Protein AF-A0A1F2TD78-F1 (afdb_monomer_lite)

Structure (mmCIF, N/CA/C/O backbone):
data_AF-A0A1F2TD78-F1
#
_entry.id   AF-A0A1F2TD78-F1
#
loop_
_atom_site.group_PDB
_atom_site.id
_atom_site.type_symbol
_atom_site.label_atom_id
_atom_site.label_alt_id
_atom_site.label_comp_id
_atom_site.label_asym_id
_atom_site.label_entity_id
_atom_site.label_seq_id
_atom_site.pdbx_PDB_ins_code
_atom_site.Cartn_x
_atom_site.Cartn_y
_atom_site.Cartn_z
_atom_site.occupancy
_atom_site.B_iso_or_equiv
_atom_site.auth_seq_id
_atom_site.auth_comp_id
_atom_site.auth_asym_id
_atom_site.auth_atom_id
_atom_site.pdbx_PDB_model_num
ATOM 1 N N . MET A 1 1 ? -17.690 -3.203 -4.730 1.00 59.88 1 MET A N 1
ATOM 2 C CA . MET A 1 1 ? -16.232 -3.144 -4.964 1.00 59.88 1 MET A CA 1
ATOM 3 C C . MET A 1 1 ? -16.001 -2.174 -6.108 1.00 59.88 1 MET A C 1
ATOM 5 O O . MET A 1 1 ? -16.597 -2.375 -7.156 1.00 59.88 1 MET A O 1
ATOM 9 N N . GLN A 1 2 ? -15.251 -1.094 -5.891 1.00 81.31 2 GLN A N 1
ATOM 10 C CA . GLN A 1 2 ? -14.858 -0.169 -6.959 1.00 81.31 2 GLN A CA 1
ATOM 11 C C . GLN A 1 2 ? -13.376 -0.395 -7.250 1.00 81.31 2 GLN A C 1
ATOM 13 O O . GLN A 1 2 ? -12.597 -0.573 -6.316 1.00 81.31 2 GLN A O 1
ATOM 18 N N . GLN A 1 3 ? -13.006 -0.431 -8.524 1.00 84.44 3 GLN A N 1
ATOM 19 C CA . GLN A 1 3 ? -11.622 -0.545 -8.967 1.00 84.44 3 GLN A CA 1
ATOM 20 C C . GLN A 1 3 ? -11.333 0.638 -9.883 1.00 84.44 3 GLN A C 1
ATOM 22 O O . GLN A 1 3 ? -12.148 0.968 -10.744 1.00 84.44 3 GLN A O 1
ATOM 27 N N . TYR A 1 4 ? -10.185 1.273 -9.677 1.00 88.25 4 TYR A N 1
ATOM 28 C CA . TYR A 1 4 ? -9.751 2.429 -10.446 1.00 88.25 4 TYR A CA 1
ATOM 29 C C . TYR A 1 4 ? -8.408 2.118 -11.081 1.00 88.25 4 TYR A C 1
ATOM 31 O O . TYR A 1 4 ? -7.498 1.625 -10.418 1.00 88.25 4 TYR A O 1
ATOM 39 N N . TRP A 1 5 ? -8.295 2.408 -12.371 1.00 90.25 5 TRP A N 1
ATOM 40 C CA . TRP A 1 5 ? -7.036 2.276 -13.081 1.00 90.25 5 TRP A CA 1
ATOM 41 C C . TRP A 1 5 ? -6.217 3.561 -12.950 1.00 90.25 5 TRP A C 1
ATOM 43 O O . TRP A 1 5 ? -6.683 4.636 -13.327 1.00 90.25 5 TRP A O 1
ATOM 53 N N . ASP A 1 6 ? -4.984 3.442 -12.466 1.00 91.75 6 ASP A N 1
ATOM 54 C CA . ASP A 1 6 ? -4.037 4.548 -12.327 1.00 91.75 6 ASP A CA 1
ATOM 55 C C . ASP A 1 6 ? -2.914 4.421 -13.363 1.00 91.75 6 ASP A C 1
ATOM 57 O O . ASP A 1 6 ? -1.808 3.963 -13.081 1.00 91.75 6 ASP A O 1
ATOM 61 N N . ARG A 1 7 ? -3.205 4.835 -14.601 1.00 92.31 7 ARG A N 1
ATOM 62 C CA . ARG A 1 7 ? -2.285 4.700 -15.747 1.00 92.31 7 ARG A CA 1
ATOM 63 C C . ARG A 1 7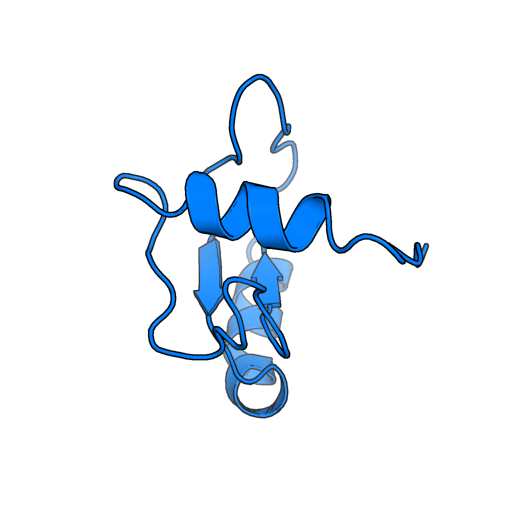 ? -0.914 5.349 -15.519 1.00 92.31 7 ARG A C 1
ATOM 65 O O . ARG A 1 7 ? 0.069 4.930 -16.124 1.00 92.31 7 ARG A O 1
ATOM 72 N N . ASN A 1 8 ? -0.859 6.388 -14.691 1.00 93.81 8 ASN A N 1
ATOM 73 C CA . ASN A 1 8 ? 0.357 7.158 -14.436 1.00 93.81 8 ASN A CA 1
ATOM 74 C C . ASN A 1 8 ? 1.077 6.720 -13.150 1.00 93.81 8 ASN A C 1
ATOM 7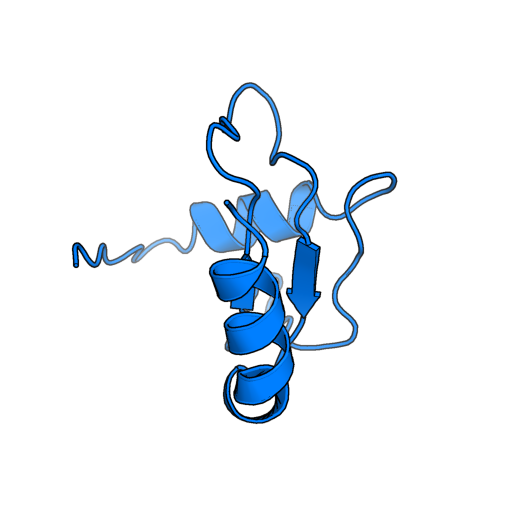6 O O . ASN A 1 8 ? 2.166 7.236 -12.855 1.00 93.81 8 ASN A O 1
ATOM 80 N N . HIS A 1 9 ? 0.505 5.745 -12.436 1.00 94.00 9 HIS A N 1
ATOM 81 C CA . HIS A 1 9 ? 0.988 5.230 -11.159 1.00 94.00 9 HIS A CA 1
ATOM 82 C C . HIS A 1 9 ? 1.164 6.351 -10.124 1.00 94.00 9 HIS A C 1
ATOM 84 O O . HIS A 1 9 ? 2.113 6.330 -9.340 1.00 94.00 9 HIS A O 1
ATOM 90 N N . VAL A 1 10 ? 0.303 7.374 -10.175 1.00 93.31 10 VAL A N 1
ATOM 91 C CA . VAL A 1 10 ? 0.326 8.520 -9.255 1.00 93.31 10 VAL A CA 1
ATOM 92 C C . VAL A 1 10 ? 0.207 8.035 -7.816 1.00 93.31 10 VAL A C 1
ATOM 94 O O . VAL A 1 10 ? 1.005 8.436 -6.972 1.00 93.31 10 VAL A O 1
ATOM 97 N N . LEU A 1 11 ? -0.734 7.130 -7.552 1.00 91.31 11 LEU A N 1
ATOM 98 C CA . LEU A 1 11 ? -0.977 6.579 -6.228 1.00 91.31 11 LEU A CA 1
ATOM 99 C C . LEU A 1 11 ? 0.230 5.770 -5.747 1.00 91.31 11 LEU A C 1
ATOM 101 O O . LEU A 1 11 ? 0.764 6.047 -4.681 1.00 91.31 11 LEU A O 1
ATOM 105 N N . ALA A 1 12 ? 0.712 4.825 -6.557 1.00 93.06 12 ALA A N 1
ATOM 106 C CA . ALA A 1 12 ? 1.835 3.962 -6.189 1.00 93.06 12 ALA A CA 1
ATOM 107 C C . ALA A 1 12 ? 3.138 4.747 -5.949 1.00 93.06 12 ALA A C 1
ATOM 109 O O . ALA A 1 12 ? 3.892 4.429 -5.031 1.00 93.06 12 ALA A O 1
ATOM 110 N N . LYS A 1 13 ? 3.396 5.799 -6.738 1.00 93.31 13 LYS A N 1
ATOM 111 C CA . LYS A 1 13 ? 4.545 6.697 -6.531 1.00 93.31 13 LYS A CA 1
ATOM 112 C C . LYS A 1 13 ? 4.395 7.527 -5.261 1.00 93.31 13 LYS A C 1
ATOM 114 O O . LYS A 1 13 ? 5.360 7.660 -4.516 1.00 93.31 13 LYS A O 1
ATOM 119 N N . GLN A 1 14 ? 3.200 8.060 -5.001 1.00 91.75 14 GLN A N 1
ATOM 120 C CA . GLN A 1 14 ? 2.941 8.816 -3.777 1.00 91.75 14 GLN A CA 1
ATOM 121 C C . GLN A 1 14 ? 3.095 7.926 -2.538 1.00 91.75 14 GLN A C 1
ATOM 123 O O . GLN A 1 14 ? 3.730 8.330 -1.571 1.00 91.75 14 GLN A O 1
ATOM 128 N N . MET A 1 15 ? 2.592 6.690 -2.591 1.00 91.88 15 MET A N 1
ATOM 129 C CA . MET A 1 15 ? 2.762 5.697 -1.526 1.00 91.88 15 MET A CA 1
ATOM 130 C C . MET A 1 15 ? 4.237 5.395 -1.255 1.00 91.88 15 MET A C 1
ATOM 132 O O . MET A 1 15 ? 4.628 5.342 -0.095 1.00 91.88 15 MET A O 1
ATOM 136 N N . ALA A 1 16 ? 5.059 5.244 -2.300 1.00 90.88 16 ALA A N 1
ATOM 137 C CA . ALA A 1 16 ? 6.501 5.046 -2.145 1.00 90.88 16 ALA A CA 1
ATOM 138 C C . ALA A 1 16 ? 7.189 6.263 -1.508 1.00 90.88 16 ALA A C 1
ATOM 140 O O . ALA A 1 16 ? 8.044 6.101 -0.645 1.00 90.88 16 ALA A O 1
ATOM 141 N N . ALA A 1 17 ? 6.808 7.480 -1.909 1.00 90.38 17 ALA A N 1
ATOM 142 C CA . ALA A 1 17 ? 7.360 8.712 -1.343 1.00 90.38 17 ALA A CA 1
ATOM 143 C C . ALA A 1 17 ? 6.961 8.923 0.132 1.00 90.38 17 ALA A C 1
ATOM 145 O O . ALA A 1 17 ? 7.713 9.519 0.908 1.00 90.38 17 ALA A O 1
ATOM 146 N N . ASP A 1 18 ? 5.784 8.434 0.524 1.00 90.38 18 ASP A N 1
ATOM 147 C CA . ASP A 1 18 ? 5.268 8.536 1.889 1.00 90.38 18 ASP A CA 1
ATOM 148 C C . ASP A 1 18 ? 5.587 7.337 2.790 1.00 90.38 18 ASP A C 1
ATOM 150 O O . ASP A 1 18 ? 5.308 7.408 3.988 1.00 90.38 18 ASP A O 1
ATOM 154 N N . ALA A 1 19 ? 6.202 6.274 2.267 1.00 87.12 19 ALA A N 1
ATOM 155 C CA . ALA A 1 19 ? 6.666 5.132 3.049 1.00 87.12 19 ALA A CA 1
ATOM 156 C C . ALA A 1 19 ? 7.824 5.554 3.973 1.00 87.12 19 ALA A C 1
ATOM 158 O O . ALA A 1 19 ? 8.984 5.582 3.577 1.00 87.12 19 ALA A O 1
ATOM 159 N N . ARG A 1 20 ? 7.481 5.971 5.195 1.00 80.19 20 ARG A N 1
ATOM 160 C CA . ARG A 1 20 ? 8.407 6.376 6.260 1.00 80.19 20 ARG A CA 1
ATOM 161 C C . ARG A 1 20 ? 7.717 6.313 7.614 1.00 80.19 20 ARG A C 1
ATOM 163 O O . ARG A 1 20 ? 6.521 6.584 7.699 1.00 80.19 20 ARG A O 1
ATOM 170 N N . SER A 1 21 ? 8.474 6.090 8.688 1.00 78.56 21 SER A N 1
ATOM 171 C CA . SER A 1 21 ? 7.926 6.066 10.055 1.00 78.56 21 SER A CA 1
ATOM 172 C C . SER A 1 21 ? 6.984 7.260 10.326 1.00 78.56 21 SER A C 1
ATOM 174 O O . SER A 1 21 ? 7.363 8.407 10.054 1.00 78.56 21 SER A O 1
ATOM 176 N N . PRO A 1 22 ? 5.750 7.036 10.827 1.00 80.56 22 PRO A N 1
ATOM 177 C CA . PRO A 1 22 ? 5.203 5.790 11.387 1.00 80.56 22 PRO A CA 1
ATOM 178 C C . PRO A 1 22 ? 4.580 4.821 10.365 1.00 80.56 22 PRO A C 1
ATOM 180 O O . PRO A 1 22 ? 4.092 3.763 10.752 1.00 80.56 22 PRO A O 1
ATOM 183 N N . GLN A 1 23 ? 4.548 5.172 9.082 1.00 80.75 23 GLN A N 1
ATOM 184 C CA . GLN A 1 23 ? 4.133 4.261 8.023 1.00 80.75 23 GLN A CA 1
ATOM 185 C C . GLN A 1 23 ? 5.244 3.223 7.777 1.00 80.75 23 GLN A C 1
ATOM 187 O O . GLN A 1 23 ? 6.391 3.617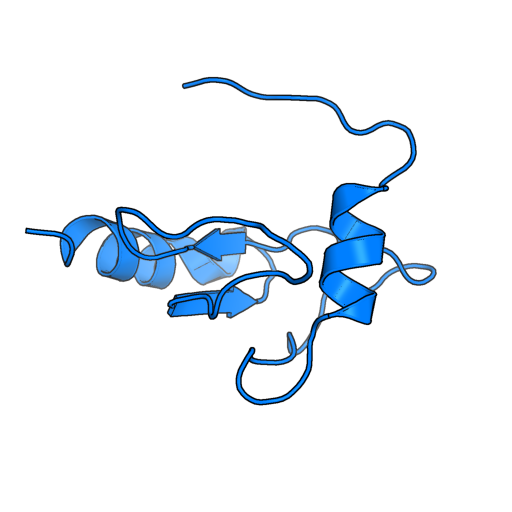 7.558 1.00 80.75 23 GLN A O 1
ATOM 192 N N . PRO A 1 24 ? 4.943 1.914 7.798 1.00 80.19 24 PRO A N 1
ATOM 193 C CA . PRO A 1 24 ? 5.929 0.892 7.458 1.00 80.19 24 PRO A CA 1
ATOM 194 C C . PRO A 1 24 ? 6.429 1.044 6.017 1.00 80.19 24 PRO A C 1
ATOM 196 O O . PRO A 1 24 ? 5.655 1.347 5.109 1.00 80.19 24 PRO A O 1
ATOM 199 N N . GLU A 1 25 ? 7.724 0.805 5.821 1.00 87.62 25 GLU A N 1
ATOM 200 C CA . GLU A 1 25 ? 8.308 0.582 4.499 1.00 87.62 25 GLU A CA 1
ATOM 201 C C . GLU A 1 25 ? 8.038 -0.863 4.067 1.00 87.62 25 GLU A C 1
ATOM 203 O O . GLU A 1 25 ? 8.089 -1.787 4.881 1.00 87.62 25 GLU A O 1
ATOM 208 N N . GLN A 1 26 ? 7.731 -1.057 2.788 1.00 89.12 26 GLN A N 1
ATOM 209 C CA . GLN A 1 26 ? 7.580 -2.386 2.205 1.00 89.12 26 GLN A CA 1
ATOM 210 C C . GLN A 1 26 ? 8.948 -3.057 2.009 1.00 89.12 26 GLN A C 1
ATOM 212 O O . GLN A 1 26 ? 9.931 -2.396 1.678 1.00 89.12 26 GLN A O 1
ATOM 217 N N . GLU A 1 27 ? 9.006 -4.382 2.123 1.00 88.81 27 GLU A N 1
ATOM 218 C CA . GLU A 1 27 ? 10.262 -5.140 1.994 1.00 88.81 27 GLU A CA 1
ATOM 219 C C . GLU A 1 27 ? 10.676 -5.373 0.530 1.00 88.81 27 GLU A C 1
ATOM 221 O O . GLU A 1 27 ? 11.820 -5.719 0.241 1.00 88.81 27 GLU A O 1
ATOM 226 N N . CYS A 1 28 ? 9.742 -5.210 -0.408 1.00 87.25 28 CYS A N 1
ATOM 227 C CA . CYS A 1 28 ? 9.897 -5.639 -1.794 1.00 87.25 28 CYS A CA 1
ATOM 228 C C . CYS A 1 28 ? 9.310 -4.639 -2.795 1.00 87.25 28 CYS A C 1
ATOM 230 O O . CYS A 1 28 ? 8.964 -3.500 -2.483 1.00 87.25 28 CYS A O 1
ATOM 232 N N . CYS A 1 29 ? 9.111 -5.140 -4.018 1.00 86.44 29 CYS A N 1
ATOM 233 C CA . CYS A 1 29 ? 7.977 -4.729 -4.840 1.00 86.44 29 CYS A CA 1
ATOM 234 C C . CYS A 1 29 ? 8.091 -3.337 -5.473 1.00 86.44 29 CYS A C 1
ATOM 236 O O . CYS A 1 29 ? 7.143 -2.829 -6.066 1.00 86.44 29 CYS A O 1
ATOM 238 N N . VAL A 1 30 ? 9.283 -2.741 -5.426 1.00 91.75 30 VAL A N 1
ATOM 239 C CA . VAL A 1 30 ? 9.609 -1.524 -6.165 1.00 91.75 30 VAL A CA 1
ATOM 240 C C . VAL A 1 30 ? 10.198 -1.904 -7.522 1.00 91.75 30 VAL A C 1
ATOM 242 O O . VAL A 1 30 ? 11.269 -2.504 -7.597 1.00 91.75 30 VAL A O 1
ATOM 245 N N . HIS A 1 31 ? 9.546 -1.493 -8.607 1.00 90.94 31 HIS A N 1
ATOM 246 C CA . HIS A 1 31 ? 10.103 -1.568 -9.957 1.00 90.94 31 HIS A CA 1
ATOM 247 C C . HIS A 1 31 ? 10.088 -0.181 -10.598 1.00 90.94 31 HIS A C 1
ATOM 249 O O . HIS A 1 31 ? 9.038 0.448 -10.715 1.00 90.94 31 HIS A O 1
ATOM 255 N N . SER A 1 32 ? 11.267 0.327 -10.969 1.00 89.69 32 SER A N 1
ATOM 256 C CA . SER A 1 32 ? 11.441 1.683 -11.521 1.00 89.69 32 SER A CA 1
ATOM 257 C C . SER A 1 32 ? 10.814 2.794 -10.658 1.00 89.69 32 SER A C 1
ATOM 259 O O . SER A 1 32 ? 10.234 3.745 -11.180 1.00 89.69 32 SER A O 1
ATOM 261 N N . GLY A 1 33 ? 10.908 2.667 -9.328 1.00 86.62 33 GLY A N 1
ATOM 262 C CA . GLY A 1 33 ? 10.339 3.627 -8.371 1.00 86.62 33 GLY A CA 1
ATOM 263 C C . GLY A 1 33 ? 8.815 3.552 -8.218 1.00 86.62 33 GLY A C 1
ATOM 264 O O . GLY A 1 33 ? 8.219 4.439 -7.614 1.00 86.62 33 GLY A O 1
ATOM 265 N N . VAL A 1 34 ? 8.178 2.520 -8.774 1.00 91.81 34 VAL A N 1
ATOM 266 C CA . VAL A 1 34 ? 6.738 2.268 -8.667 1.00 91.81 34 VAL A CA 1
ATOM 267 C C . VAL A 1 34 ? 6.507 1.019 -7.824 1.00 91.81 34 VAL A C 1
ATOM 269 O O . VAL A 1 34 ? 7.164 0.002 -8.044 1.00 91.81 34 VAL A O 1
ATOM 272 N N . LEU A 1 35 ? 5.568 1.096 -6.880 1.00 93.44 35 LEU A N 1
ATOM 273 C CA . LEU A 1 35 ? 5.107 -0.064 -6.120 1.00 93.44 35 LEU A CA 1
ATOM 274 C C . LEU A 1 35 ? 4.203 -0.930 -6.995 1.00 93.44 35 LEU A C 1
ATOM 276 O O . LEU A 1 35 ? 3.170 -0.467 -7.480 1.00 93.44 35 LEU A O 1
ATOM 280 N N . TRP A 1 36 ? 4.600 -2.182 -7.177 1.00 92.94 36 TRP A N 1
ATOM 281 C CA . TRP A 1 36 ? 3.873 -3.207 -7.917 1.00 92.94 36 TRP A CA 1
ATOM 282 C C . TRP A 1 36 ? 3.568 -4.379 -7.009 1.00 92.94 36 TRP A C 1
ATOM 284 O O . TRP A 1 36 ? 4.379 -4.698 -6.160 1.00 92.94 36 TRP A O 1
ATOM 294 N N . ASP A 1 37 ? 2.435 -5.050 -7.210 1.00 93.00 37 ASP A N 1
ATOM 295 C CA . ASP A 1 37 ? 2.091 -6.242 -6.422 1.00 93.00 37 ASP A CA 1
ATOM 296 C C . ASP A 1 37 ? 2.135 -5.994 -4.896 1.00 93.00 37 ASP A C 1
ATOM 298 O O . ASP A 1 37 ? 2.565 -6.825 -4.105 1.00 93.00 37 ASP A O 1
ATOM 302 N N . LEU A 1 38 ? 1.690 -4.807 -4.475 1.00 94.00 38 LEU A N 1
ATOM 303 C CA . LEU A 1 38 ? 1.637 -4.381 -3.080 1.00 94.00 38 LEU A CA 1
ATOM 304 C C . LEU A 1 38 ? 0.188 -4.390 -2.582 1.00 94.00 38 LEU A C 1
ATOM 306 O O . LEU A 1 38 ? -0.707 -3.870 -3.255 1.00 94.00 38 LEU A O 1
ATOM 310 N N . ALA A 1 39 ? -0.038 -4.893 -1.370 1.00 94.19 39 ALA A N 1
ATOM 311 C CA . ALA A 1 39 ? -1.279 -4.682 -0.637 1.00 94.19 39 ALA A CA 1
ATOM 312 C C . ALA A 1 39 ? -1.079 -3.654 0.480 1.00 94.19 39 ALA A C 1
ATOM 314 O O . ALA A 1 39 ? -0.170 -3.777 1.302 1.00 94.19 39 ALA A O 1
ATOM 315 N N . ALA A 1 40 ? -1.990 -2.680 0.540 1.00 93.69 40 ALA A N 1
ATOM 316 C CA . ALA A 1 40 ? -2.106 -1.744 1.647 1.00 93.69 40 ALA A CA 1
ATOM 317 C C . ALA A 1 40 ? -3.505 -1.835 2.271 1.00 93.69 40 ALA A C 1
ATOM 319 O O . ALA A 1 40 ? -4.508 -1.692 1.569 1.00 93.69 40 ALA A O 1
ATOM 320 N N . VAL A 1 41 ? -3.584 -2.074 3.582 1.00 93.81 41 VAL A N 1
ATOM 321 C CA . VAL A 1 41 ? -4.848 -2.136 4.333 1.00 93.81 41 VAL A CA 1
ATOM 322 C C . VAL A 1 41 ? -4.846 -1.044 5.392 1.00 93.81 41 VAL A C 1
ATOM 324 O O . VAL A 1 41 ? -3.900 -0.925 6.164 1.00 93.81 41 VAL A O 1
ATOM 327 N N . TYR A 1 42 ? -5.915 -0.252 5.437 1.00 91.69 42 TYR A N 1
ATOM 328 C CA . TYR A 1 42 ? -6.067 0.865 6.369 1.00 91.69 42 TYR A CA 1
ATOM 329 C C . TYR A 1 42 ? -7.235 0.619 7.327 1.00 91.69 42 TYR A C 1
ATOM 331 O O . TYR A 1 42 ? -8.221 -0.014 6.936 1.00 91.69 42 TYR A O 1
ATOM 339 N N . PRO A 1 43 ? -7.169 1.138 8.566 1.00 90.56 43 PRO A N 1
ATOM 340 C CA . PRO A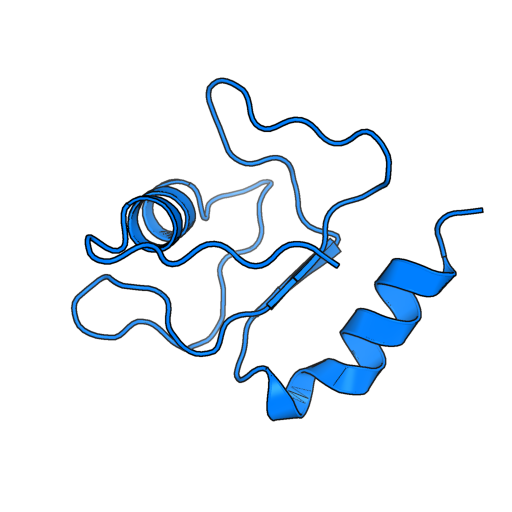 1 43 ? -8.275 1.025 9.504 1.00 90.56 43 PRO A CA 1
ATOM 341 C C . PRO A 1 43 ? -9.515 1.778 9.006 1.00 90.56 43 PRO A C 1
ATOM 343 O O . PRO A 1 43 ? -9.439 2.744 8.241 1.00 90.56 43 PRO A O 1
ATOM 346 N N . LYS A 1 44 ? -10.692 1.351 9.474 1.00 90.19 44 LYS A N 1
ATOM 347 C CA . LYS A 1 44 ? -11.964 1.997 9.134 1.00 90.19 44 LYS A CA 1
ATOM 348 C C . LYS A 1 44 ? -11.937 3.473 9.542 1.00 90.19 44 LYS A C 1
ATOM 350 O O . LYS A 1 44 ? -11.622 3.803 10.679 1.00 90.19 44 LYS A O 1
ATOM 355 N N . GLY A 1 45 ? -12.312 4.352 8.614 1.00 90.88 45 GLY A N 1
ATOM 356 C CA . GLY A 1 45 ? -12.322 5.800 8.838 1.00 90.88 45 GLY A CA 1
ATOM 357 C C . GLY A 1 45 ? -10.982 6.496 8.582 1.00 90.88 45 GLY A C 1
ATOM 358 O O . GLY A 1 45 ? -10.943 7.722 8.657 1.00 90.88 45 GLY A O 1
ATOM 359 N N . ALA A 1 46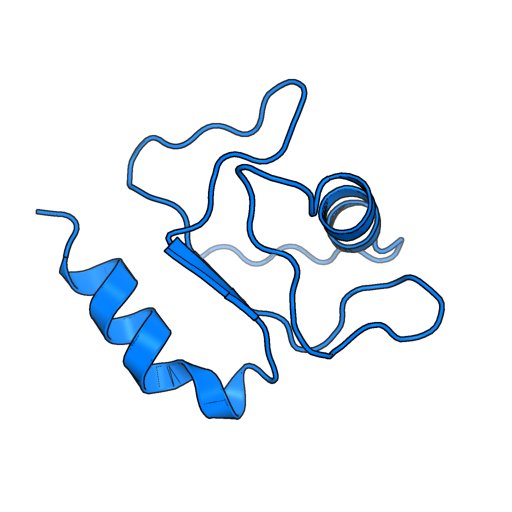 ? -9.918 5.761 8.232 1.00 91.00 46 ALA A N 1
ATOM 360 C CA . ALA A 1 46 ? -8.667 6.362 7.783 1.00 91.00 46 ALA A CA 1
ATOM 361 C C . ALA A 1 46 ? -8.900 7.248 6.551 1.00 91.00 46 ALA A C 1
ATOM 363 O O . ALA A 1 46 ? -9.618 6.873 5.619 1.00 91.00 46 ALA A O 1
ATOM 364 N N . ARG A 1 47 ? -8.278 8.427 6.552 1.00 91.50 47 ARG A N 1
ATOM 365 C CA . ARG A 1 47 ? -8.356 9.400 5.464 1.00 91.50 47 ARG A CA 1
ATOM 366 C C . ARG A 1 47 ? -6.971 9.696 4.930 1.00 91.50 47 ARG A C 1
ATOM 368 O O . ARG A 1 47 ? -6.015 9.809 5.687 1.00 91.50 47 ARG A O 1
ATOM 375 N N . TRP A 1 48 ? -6.903 9.801 3.612 1.00 88.19 48 TRP A N 1
ATOM 376 C CA . TRP A 1 48 ? -5.744 10.322 2.913 1.00 88.19 48 TR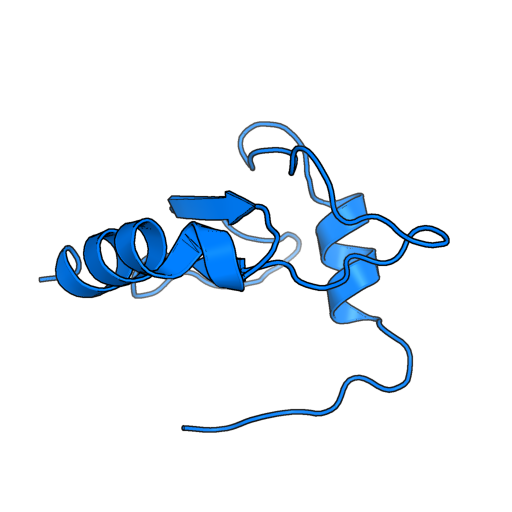P A CA 1
ATOM 377 C C . TRP A 1 48 ? -5.910 11.834 2.858 1.00 88.19 48 TRP A C 1
ATOM 379 O O . TRP A 1 48 ? -6.877 12.324 2.274 1.00 88.19 48 TRP A O 1
ATOM 389 N N . GLU A 1 49 ? -5.016 12.545 3.532 1.00 88.50 49 GLU A N 1
ATOM 390 C CA . GLU A 1 49 ? -4.998 14.008 3.557 1.00 88.50 49 GLU A CA 1
ATOM 391 C C . GLU A 1 49 ? -3.724 14.485 2.858 1.00 88.50 49 GLU A C 1
ATOM 393 O O . GLU A 1 49 ? -3.502 14.156 1.696 1.00 88.50 49 GLU A O 1
ATOM 398 N N . GLU A 1 50 ? -2.853 15.207 3.561 1.00 86.44 50 GLU A N 1
ATOM 399 C CA . GLU A 1 50 ? -1.538 15.585 3.040 1.00 86.44 50 GLU A CA 1
ATOM 400 C C . GLU A 1 50 ? -0.622 14.373 2.835 1.00 86.44 50 GLU A C 1
ATOM 402 O O . GLU A 1 50 ? 0.275 14.421 1.997 1.00 86.44 50 GLU A O 1
ATOM 407 N N . ARG A 1 51 ? -0.833 13.298 3.611 1.00 85.38 51 ARG A N 1
ATOM 408 C CA . ARG A 1 51 ? -0.046 12.060 3.569 1.00 85.38 51 ARG A CA 1
ATOM 409 C C . ARG A 1 51 ? -0.912 10.821 3.694 1.00 85.38 51 ARG A C 1
ATOM 411 O O . ARG A 1 51 ? -2.037 10.869 4.199 1.00 85.38 51 ARG A O 1
ATOM 418 N N . MET A 1 52 ? -0.336 9.699 3.280 1.00 88.88 52 MET A N 1
ATOM 419 C CA . MET A 1 52 ? -0.916 8.383 3.500 1.00 88.88 52 MET A CA 1
ATOM 420 C C . MET A 1 52 ? -1.060 8.089 5.012 1.00 88.88 52 MET A C 1
ATOM 422 O O . MET A 1 52 ? -0.108 8.305 5.769 1.00 88.88 52 MET A O 1
ATOM 426 N N . PRO A 1 53 ? -2.227 7.601 5.474 1.00 90.81 53 PRO A N 1
ATOM 427 C CA . PRO A 1 53 ? -2.408 7.191 6.863 1.00 90.81 53 PRO A CA 1
ATOM 428 C C . PRO A 1 53 ? -1.615 5.914 7.163 1.00 90.81 53 PRO A C 1
ATOM 430 O O . PRO A 1 53 ? -1.308 5.148 6.254 1.00 90.81 53 PRO A O 1
ATOM 433 N N . THR A 1 54 ? -1.338 5.645 8.442 1.00 91.56 54 THR A N 1
ATOM 434 C CA . THR A 1 54 ? -0.646 4.412 8.834 1.00 91.56 54 THR A CA 1
ATOM 435 C C . THR A 1 54 ? -1.475 3.181 8.473 1.00 91.56 54 THR A C 1
ATOM 437 O O . THR A 1 54 ? -2.599 3.002 8.952 1.00 91.56 54 THR A O 1
ATOM 440 N N . ALA A 1 55 ? -0.913 2.334 7.621 1.00 93.00 55 ALA A N 1
ATOM 441 C CA . ALA A 1 55 ? -1.521 1.083 7.206 1.00 93.00 55 ALA A CA 1
ATOM 442 C C . ALA A 1 55 ? -1.260 -0.030 8.236 1.00 93.00 55 ALA A C 1
ATOM 444 O O . ALA A 1 55 ? -0.193 -0.095 8.845 1.00 93.00 55 ALA A O 1
ATOM 445 N N . THR A 1 56 ? -2.223 -0.934 8.402 1.00 92.88 56 THR A N 1
ATOM 446 C CA . THR A 1 56 ? -2.068 -2.166 9.193 1.00 92.88 56 THR A CA 1
ATOM 447 C C . THR A 1 56 ? -1.396 -3.282 8.396 1.00 92.88 56 THR A C 1
ATOM 449 O O . THR A 1 56 ? -0.783 -4.170 8.980 1.00 92.88 56 THR A O 1
ATOM 452 N N . VAL A 1 57 ? -1.483 -3.222 7.065 1.00 93.81 57 VAL A N 1
ATOM 453 C CA . VAL A 1 57 ? -0.713 -4.045 6.124 1.00 93.81 57 VAL A CA 1
ATOM 454 C C . VAL A 1 57 ? -0.141 -3.110 5.072 1.00 93.81 57 VAL A C 1
ATOM 456 O O . VAL A 1 57 ? -0.876 -2.268 4.563 1.00 93.81 57 VAL A O 1
ATOM 459 N N . PHE A 1 58 ? 1.141 -3.249 4.748 1.00 94.31 58 PHE A N 1
ATOM 460 C CA . PHE A 1 58 ? 1.801 -2.514 3.669 1.00 94.31 58 PHE A CA 1
ATOM 461 C C . PHE A 1 58 ? 3.023 -3.298 3.192 1.00 94.31 58 PHE A C 1
ATOM 463 O O . PHE A 1 58 ? 4.145 -3.051 3.625 1.00 94.31 58 PHE A O 1
ATOM 470 N N . ASN A 1 59 ? 2.800 -4.325 2.378 1.00 94.44 59 ASN A N 1
ATOM 471 C CA . ASN A 1 59 ? 3.892 -5.140 1.846 1.00 94.44 59 ASN A CA 1
ATOM 472 C C . ASN A 1 59 ? 3.456 -5.833 0.542 1.00 94.44 59 ASN A C 1
ATOM 474 O O . ASN A 1 59 ? 2.345 -5.597 0.055 1.00 94.44 59 ASN A O 1
ATOM 478 N N . GLY A 1 60 ? 4.295 -6.711 -0.000 1.00 93.62 60 GLY A N 1
ATOM 479 C CA . GLY A 1 60 ? 3.953 -7.626 -1.090 1.00 93.62 60 GLY A CA 1
ATOM 480 C C . GLY A 1 60 ? 4.835 -8.886 -1.086 1.00 93.62 60 GLY A C 1
ATOM 481 O O . GLY A 1 60 ? 5.618 -9.061 -0.150 1.00 93.62 60 GLY A O 1
ATOM 482 N N . PRO A 1 61 ? 4.735 -9.746 -2.116 1.00 94.19 61 PRO A N 1
ATOM 483 C CA . PRO A 1 61 ? 3.726 -9.707 -3.178 1.00 94.19 61 PRO A CA 1
ATOM 484 C C . PRO A 1 61 ? 2.313 -10.010 -2.643 1.00 94.19 61 PRO A C 1
ATOM 486 O O . PRO A 1 61 ? 2.169 -10.671 -1.614 1.00 94.19 61 PRO A O 1
ATOM 489 N N . VAL A 1 62 ? 1.242 -9.566 -3.317 1.00 93.12 62 VAL A N 1
ATOM 490 C CA . VAL A 1 62 ? -0.149 -9.720 -2.823 1.00 93.12 62 VAL A CA 1
ATOM 491 C C . VAL A 1 62 ? -0.503 -11.184 -2.547 1.00 93.12 62 VAL A C 1
ATOM 493 O O . VAL A 1 62 ? -1.223 -11.473 -1.588 1.00 93.12 62 VAL A O 1
ATOM 496 N N . VAL A 1 63 ? 0.017 -12.109 -3.358 1.00 93.25 63 VAL A N 1
ATOM 497 C CA . VAL A 1 63 ? -0.232 -13.555 -3.225 1.00 93.25 63 VAL A CA 1
ATOM 498 C C . VAL A 1 63 ? 0.206 -14.115 -1.867 1.00 93.25 63 VAL A C 1
ATOM 500 O O . VAL A 1 63 ? -0.461 -15.002 -1.332 1.00 93.25 63 VAL A O 1
ATOM 503 N N . ASP A 1 64 ? 1.242 -13.538 -1.260 1.00 95.12 64 ASP A N 1
ATOM 504 C CA . ASP A 1 64 ? 1.778 -13.989 0.027 1.00 95.12 64 ASP A CA 1
ATOM 505 C C . ASP A 1 64 ? 1.053 -13.344 1.221 1.00 95.12 64 ASP A C 1
ATOM 507 O O . ASP A 1 64 ? 1.200 -13.776 2.367 1.00 95.12 64 ASP A O 1
ATOM 511 N N . LEU A 1 65 ? 0.216 -12.331 0.971 1.00 94.94 65 LEU A N 1
ATOM 512 C CA . LEU A 1 65 ? -0.414 -11.519 2.013 1.00 94.94 65 LEU A CA 1
ATOM 513 C C . LEU A 1 65 ? -1.867 -11.870 2.315 1.00 94.94 65 LEU A C 1
ATOM 515 O O . LEU A 1 65 ? -2.457 -11.243 3.196 1.00 94.94 65 LEU A O 1
ATOM 519 N N . ALA A 1 66 ? -2.449 -12.872 1.652 1.00 94.19 66 ALA A N 1
ATOM 520 C CA . ALA A 1 66 ? -3.867 -13.214 1.796 1.00 94.19 66 ALA A CA 1
ATOM 521 C C . ALA A 1 66 ? -4.314 -13.321 3.269 1.00 94.19 66 ALA A C 1
ATOM 523 O O . ALA A 1 66 ? -5.248 -12.638 3.686 1.00 94.19 66 ALA A O 1
ATOM 524 N N . ARG A 1 67 ? -3.580 -14.082 4.095 1.00 94.94 67 ARG A N 1
ATOM 525 C CA . ARG A 1 67 ? -3.896 -14.247 5.528 1.00 94.94 67 ARG A CA 1
ATOM 526 C C . ARG A 1 67 ? -3.772 -12.950 6.330 1.00 94.94 67 ARG A C 1
ATOM 528 O O . ARG A 1 67 ? -4.576 -12.705 7.226 1.00 94.94 67 ARG A O 1
ATOM 535 N N . ALA A 1 68 ? -2.766 -12.128 6.033 1.00 93.44 68 ALA A N 1
ATOM 536 C CA . ALA A 1 68 ? -2.557 -10.856 6.722 1.00 93.44 68 ALA A CA 1
ATOM 537 C C . ALA A 1 68 ? -3.674 -9.858 6.388 1.00 93.44 68 ALA A C 1
ATOM 539 O O . ALA A 1 68 ? -4.196 -9.189 7.280 1.00 93.44 68 ALA A O 1
ATOM 540 N N . ILE A 1 69 ? -4.087 -9.812 5.119 1.00 94.44 69 ILE A N 1
ATOM 541 C CA . ILE A 1 69 ? -5.208 -8.994 4.653 1.00 94.44 69 ILE A CA 1
ATOM 542 C C . ILE A 1 69 ? -6.502 -9.449 5.330 1.00 94.44 69 ILE A C 1
ATOM 544 O O . ILE A 1 69 ? -7.198 -8.615 5.904 1.00 94.44 69 ILE A O 1
ATOM 548 N N . GLU A 1 70 ? -6.805 -10.751 5.326 1.00 94.12 70 GLU A N 1
ATOM 549 C CA . GLU A 1 70 ? -7.994 -11.318 5.981 1.00 94.12 70 GLU A CA 1
ATOM 550 C C . GLU A 1 70 ? -8.063 -10.951 7.467 1.00 94.12 70 GLU A C 1
ATOM 552 O O . GLU A 1 70 ? -9.106 -10.495 7.948 1.00 94.12 70 GLU A O 1
ATOM 557 N N . ALA A 1 71 ? -6.950 -11.089 8.192 1.00 93.12 71 ALA A N 1
ATOM 558 C CA . ALA A 1 71 ? -6.871 -10.705 9.596 1.00 93.12 71 ALA A CA 1
ATOM 559 C C . ALA A 1 71 ? -7.105 -9.196 9.791 1.00 93.12 71 ALA A C 1
ATOM 561 O O . ALA A 1 71 ? -7.884 -8.794 10.660 1.00 93.12 71 ALA A O 1
ATOM 562 N N . ALA A 1 72 ? -6.484 -8.359 8.954 1.00 91.38 72 ALA A N 1
ATOM 563 C CA . ALA A 1 72 ? -6.577 -6.905 9.047 1.00 91.38 72 ALA A CA 1
ATOM 564 C C . ALA A 1 72 ? -7.985 -6.368 8.742 1.00 91.38 72 ALA A C 1
ATOM 566 O O . ALA A 1 72 ? -8.431 -5.425 9.396 1.00 91.38 72 ALA A O 1
ATOM 567 N N . VAL A 1 73 ? -8.707 -6.970 7.790 1.00 89.62 73 VAL A N 1
ATOM 568 C CA . VAL A 1 73 ? -10.078 -6.546 7.449 1.00 89.62 73 VAL A CA 1
ATOM 569 C C . VAL A 1 73 ? -11.132 -7.117 8.400 1.00 89.62 73 VAL A C 1
ATOM 571 O O . VAL A 1 73 ? -12.179 -6.499 8.582 1.00 89.62 73 VAL A O 1
ATOM 574 N N . SER A 1 74 ? -10.862 -8.259 9.041 1.00 84.31 74 SER A N 1
ATOM 575 C CA . SER A 1 74 ? -11.792 -8.897 9.989 1.00 84.31 74 SER A CA 1
ATOM 576 C C . SER A 1 74 ? -11.766 -8.264 11.387 1.00 84.31 74 SER A C 1
ATOM 578 O O . SER A 1 74 ? -12.750 -8.355 12.117 1.00 84.31 74 SER A O 1
ATOM 580 N N . GLY A 1 75 ? -10.660 -7.612 11.769 1.00 64.44 75 GLY A N 1
ATOM 581 C CA . GLY A 1 75 ? -10.486 -6.980 13.085 1.00 64.44 75 GLY A CA 1
ATOM 582 C C . GLY A 1 75 ? -11.202 -5.635 13.276 1.00 64.44 75 GLY A C 1
ATOM 583 O O . GLY A 1 75 ? -11.213 -5.104 14.383 1.00 64.44 75 GLY A O 1
ATOM 584 N N . GLY A 1 76 ? -11.802 -5.068 12.225 1.00 56.81 76 GLY A N 1
ATOM 585 C CA . GLY A 1 76 ? -12.523 -3.793 12.278 1.00 56.81 76 GLY A CA 1
ATOM 586 C C . GLY A 1 76 ? -13.978 -3.949 12.719 1.00 56.81 76 GLY A C 1
ATOM 587 O O . GLY A 1 76 ? -14.876 -3.740 11.900 1.00 56.81 76 GLY A O 1
ATOM 588 N N . LYS A 1 77 ? -14.215 -4.330 13.980 1.00 39.12 77 LYS A N 1
ATOM 589 C CA . LYS A 1 77 ? -15.557 -4.329 14.585 1.00 39.12 77 LYS A CA 1
ATOM 590 C C . LYS A 1 77 ? -15.808 -3.049 15.374 1.00 39.12 77 LYS A C 1
ATOM 592 O O . LYS A 1 77 ? -14.952 -2.714 16.218 1.00 39.12 77 LYS A O 1
#

pLDDT: mean 88.61, std 9.04, range [39.12, 95.12]

Secondary structure (DSSP, 8-state):
------TT-HHHHHHHHH--TTSPPPSS-EETTEE-S-EEE--TT---SSSPPPPSEEES-GGGGHHHHHHHHHT--

Sequence (77 aa):
MQQYWDRNHVLAKQMAADARSPQPEQECCVHSGVLWDLAAVYPKGARWEERMPTATVFNGPVVDLARAIEAAVSGGK

Radius of gyration: 12.38 Å; chains: 1; bounding box: 28×30×30 Å

Foldseek 3Di:
DDDDDDPPLPVQLQQLVQCDPVADDEPDQADPSGRDLWDFACAPPADADVHHDHTQGTYDNVVVCPVVNVVRVVPRD